Protein AF-A0A9P7DVN1-F1 (afdb_monomer)

pLDDT: mean 80.6, std 10.03, range [41.12, 93.75]

Foldseek 3Di:
DLVLQPPPDPLVDPLNVLCVDPLNAFPWDFDADPVRHGPLEIEGAAEPFFDPVSVVSVVSVLPRDDPCDPPVPSDHHYDYDYHDHDAQDFDPDQSNAAEPNGGDVVQCPDPVNVVCVDSRHYDHSAVSVPDPGGVVVVVVVVVVVVVVVVVVVVVVVVVVVVVVVVVVVVVVPPDD

Structure (mmCIF, N/CA/C/O backbone):
data_AF-A0A9P7DVN1-F1
#
_entry.id   AF-A0A9P7DVN1-F1
#
loop_
_atom_site.group_PDB
_atom_site.id
_atom_site.type_symbol
_atom_site.label_atom_id
_atom_site.label_alt_id
_atom_site.label_comp_id
_atom_site.label_asym_id
_atom_site.label_entity_id
_atom_site.label_seq_id
_atom_site.pdbx_PDB_ins_code
_atom_site.Cartn_x
_atom_site.Cartn_y
_atom_site.Cartn_z
_atom_site.occupancy
_atom_site.B_iso_or_equiv
_atom_site.auth_seq_id
_atom_site.auth_comp_id
_atom_site.auth_asym_id
_atom_site.auth_atom_id
_atom_site.pdbx_PDB_model_num
ATOM 1 N N . LYS A 1 1 ? -1.862 2.129 -19.220 1.00 71.44 1 LYS A N 1
ATOM 2 C CA . LYS A 1 1 ? -1.058 0.888 -19.118 1.00 71.44 1 LYS A CA 1
ATOM 3 C C . LYS A 1 1 ? -1.816 -0.304 -18.533 1.00 71.44 1 LYS A C 1
ATOM 5 O O . LYS A 1 1 ? -1.985 -1.257 -19.268 1.00 71.44 1 LYS A O 1
ATOM 10 N N . PHE A 1 2 ? -2.358 -0.270 -17.304 1.00 75.44 2 PHE A N 1
ATOM 11 C CA . PHE A 1 2 ? -3.093 -1.430 -16.740 1.00 75.44 2 PHE A CA 1
ATOM 12 C C . PHE A 1 2 ? -4.199 -1.994 -17.659 1.00 75.44 2 PHE A C 1
ATOM 14 O O . PHE A 1 2 ? -4.227 -3.188 -17.933 1.00 75.44 2 PHE A O 1
ATOM 21 N N . ASN A 1 3 ? -5.054 -1.132 -18.224 1.00 77.69 3 ASN A N 1
ATOM 22 C CA . ASN A 1 3 ? -6.119 -1.557 -19.150 1.00 77.69 3 ASN A CA 1
ATOM 23 C C . ASN A 1 3 ? -5.594 -2.196 -20.453 1.00 77.69 3 ASN A C 1
ATOM 25 O O . ASN A 1 3 ? -6.342 -2.904 -21.130 1.00 77.69 3 ASN A O 1
ATOM 29 N N . ASN A 1 4 ? -4.319 -1.967 -20.775 1.00 76.88 4 ASN A N 1
ATOM 30 C CA . ASN A 1 4 ? -3.654 -2.450 -21.983 1.00 76.88 4 ASN A CA 1
ATOM 31 C C . ASN A 1 4 ? -3.016 -3.827 -21.778 1.00 76.88 4 ASN A C 1
ATOM 33 O O . ASN A 1 4 ? -2.548 -4.418 -22.745 1.00 76.88 4 ASN A O 1
ATOM 37 N N . LEU A 1 5 ? -2.995 -4.348 -20.543 1.00 78.00 5 LEU A N 1
ATOM 38 C CA . LEU A 1 5 ? -2.546 -5.713 -20.303 1.00 78.00 5 LEU A CA 1
ATOM 39 C C . LEU A 1 5 ? -3.367 -6.689 -21.167 1.00 78.00 5 LEU A C 1
ATOM 41 O O . LEU A 1 5 ? -4.593 -6.505 -21.306 1.00 78.00 5 LEU A O 1
ATOM 45 N N . PRO A 1 6 ? -2.727 -7.738 -21.724 1.00 78.31 6 PRO A N 1
ATOM 46 C CA . PRO A 1 6 ? -3.416 -8.764 -22.496 1.00 78.31 6 PRO A CA 1
ATOM 47 C C . PRO A 1 6 ? -4.630 -9.294 -21.734 1.00 78.31 6 PRO A C 1
ATOM 49 O O . PRO A 1 6 ? -4.565 -9.493 -20.523 1.00 78.31 6 PRO A O 1
ATOM 52 N N . ALA A 1 7 ? -5.743 -9.545 -22.429 1.00 74.00 7 ALA A N 1
ATOM 53 C CA . ALA A 1 7 ? -6.968 -10.044 -21.790 1.00 74.00 7 ALA A CA 1
ATOM 54 C C . ALA A 1 7 ? -6.757 -11.367 -21.027 1.00 74.00 7 ALA A C 1
ATOM 56 O O . ALA A 1 7 ? -7.450 -11.629 -20.054 1.00 74.00 7 ALA A O 1
ATOM 57 N N . MET A 1 8 ? -5.765 -12.154 -21.450 1.00 76.50 8 MET A N 1
ATOM 58 C CA . MET A 1 8 ? -5.357 -13.426 -20.848 1.00 76.50 8 MET A CA 1
ATOM 59 C C . MET A 1 8 ? -4.337 -13.270 -19.705 1.00 76.50 8 MET A C 1
ATOM 61 O O . MET A 1 8 ? -3.909 -14.268 -19.133 1.00 76.50 8 MET A O 1
ATOM 65 N N . SER A 1 9 ? -3.886 -12.050 -19.398 1.00 81.19 9 SER A N 1
ATOM 66 C CA . SER A 1 9 ? -2.915 -11.825 -18.327 1.00 81.19 9 SER A CA 1
ATOM 67 C C . SER A 1 9 ? -3.567 -12.063 -16.970 1.00 81.19 9 SER A C 1
ATOM 69 O O . SER A 1 9 ? -4.601 -11.468 -16.665 1.00 81.19 9 SER A O 1
ATOM 71 N N . GLU A 1 10 ? -2.919 -12.866 -16.123 1.00 83.38 10 GLU A N 1
ATOM 72 C CA . GLU A 1 10 ? -3.335 -13.071 -14.730 1.00 83.38 10 GLU A CA 1
ATOM 73 C C . GLU A 1 10 ? -3.485 -11.739 -13.976 1.00 83.38 10 GLU A C 1
ATOM 75 O O . GLU A 1 10 ? -4.372 -11.588 -13.142 1.00 83.38 10 GLU A O 1
ATOM 80 N N . TYR A 1 11 ? -2.674 -10.741 -14.337 1.00 83.62 11 TYR A N 1
ATOM 81 C CA . TYR A 1 11 ? -2.619 -9.429 -13.703 1.00 83.62 11 TYR A CA 1
ATOM 82 C C . TYR A 1 11 ? -3.772 -8.498 -14.081 1.00 83.62 11 TYR A C 1
ATOM 84 O O . TYR A 1 11 ? -3.901 -7.437 -13.478 1.00 83.62 11 TYR A O 1
ATOM 92 N N . LYS A 1 12 ? -4.627 -8.874 -15.041 1.00 83.69 12 LYS A N 1
ATOM 93 C CA . LYS A 1 12 ? -5.822 -8.092 -15.403 1.00 83.69 12 LYS A CA 1
ATOM 94 C C . LYS A 1 12 ? -6.982 -8.283 -14.417 1.00 83.69 12 LYS A C 1
ATOM 96 O O . LYS A 1 12 ? -7.987 -7.582 -14.505 1.00 83.69 12 LYS A O 1
ATOM 101 N N . ASP A 1 13 ? -6.836 -9.216 -13.481 1.00 85.00 13 ASP A N 1
ATOM 102 C CA . ASP A 1 13 ? -7.800 -9.486 -12.421 1.00 85.00 13 ASP A CA 1
ATOM 103 C C . ASP A 1 13 ? -7.970 -8.268 -11.489 1.00 85.00 13 ASP A C 1
ATOM 105 O O . ASP A 1 13 ? -7.006 -7.596 -11.100 1.00 85.00 13 ASP A O 1
ATOM 109 N N . GLU A 1 14 ? -9.216 -7.992 -11.104 1.00 83.00 14 GLU A N 1
ATOM 110 C CA . GLU A 1 14 ? -9.581 -6.886 -10.220 1.00 83.00 14 GLU A CA 1
ATOM 111 C C . GLU A 1 14 ? -8.896 -6.978 -8.849 1.00 83.00 14 GLU A C 1
ATOM 113 O O . GLU A 1 14 ? -8.607 -5.950 -8.229 1.00 83.00 14 GLU A O 1
ATOM 118 N N . LYS A 1 15 ? -8.511 -8.184 -8.412 1.00 84.81 15 LYS A N 1
ATOM 119 C CA . LYS A 1 15 ? -7.791 -8.397 -7.148 1.00 84.81 15 LYS A CA 1
ATOM 120 C C . LYS A 1 15 ? -6.456 -7.643 -7.054 1.00 84.81 15 LYS A C 1
ATOM 122 O O . LYS A 1 15 ? -5.992 -7.362 -5.944 1.00 84.81 15 LYS A O 1
ATOM 127 N N . TYR A 1 16 ? -5.846 -7.289 -8.190 1.00 86.19 16 TYR A N 1
ATOM 128 C CA . TYR A 1 16 ? -4.604 -6.513 -8.238 1.00 86.19 16 TYR A CA 1
ATOM 129 C C . TYR A 1 16 ? -4.830 -5.003 -8.317 1.00 86.19 16 TYR A C 1
ATOM 131 O O . TYR A 1 16 ? -3.899 -4.230 -8.115 1.00 86.19 16 TYR A O 1
ATOM 139 N N . ARG A 1 17 ? -6.060 -4.541 -8.554 1.00 84.31 17 ARG A N 1
ATOM 140 C CA . ARG A 1 17 ? -6.354 -3.120 -8.784 1.00 84.31 17 ARG A CA 1
ATOM 141 C C . ARG A 1 17 ? -5.963 -2.228 -7.607 1.00 84.31 17 ARG A C 1
ATOM 143 O O . ARG A 1 17 ? -5.525 -1.101 -7.814 1.00 84.31 17 ARG A O 1
ATOM 150 N N . ALA A 1 18 ? -6.037 -2.753 -6.383 1.00 83.25 18 ALA A N 1
ATOM 151 C CA . ALA A 1 18 ? -5.612 -2.047 -5.174 1.00 83.25 18 ALA A CA 1
ATOM 152 C C . ALA A 1 18 ? -4.121 -1.642 -5.188 1.00 83.25 18 ALA A C 1
ATOM 154 O O . ALA A 1 18 ? -3.734 -0.724 -4.476 1.00 83.25 18 ALA A O 1
ATOM 155 N N . ALA A 1 19 ? -3.275 -2.309 -5.981 1.00 85.12 19 ALA A N 1
ATOM 156 C CA . ALA A 1 19 ? -1.858 -1.967 -6.119 1.00 85.12 19 ALA A CA 1
ATOM 157 C C . ALA A 1 19 ? -1.609 -0.733 -7.000 1.00 85.12 19 ALA A C 1
ATOM 159 O O . ALA A 1 19 ? -0.505 -0.192 -6.993 1.00 85.12 19 ALA A O 1
ATOM 160 N N . LEU A 1 20 ? -2.621 -0.281 -7.747 1.00 84.25 20 LEU A N 1
ATOM 161 C CA . LEU A 1 20 ? -2.534 0.871 -8.647 1.00 84.25 20 LEU A CA 1
ATOM 162 C C . LEU A 1 20 ? -2.770 2.206 -7.936 1.00 84.25 20 LEU A C 1
ATOM 164 O O . LEU A 1 20 ? -2.862 3.243 -8.592 1.00 84.25 20 LEU A O 1
ATOM 168 N N . THR A 1 21 ? -2.892 2.208 -6.611 1.00 83.12 21 THR A N 1
ATOM 169 C CA . THR A 1 21 ? -3.027 3.449 -5.859 1.00 83.12 21 THR A CA 1
ATOM 170 C C . THR A 1 21 ? -1.697 4.196 -5.834 1.00 83.12 21 THR A C 1
ATOM 172 O O . THR A 1 21 ? -0.660 3.628 -5.500 1.00 83.12 21 THR A O 1
ATOM 175 N N . GLU A 1 22 ? -1.729 5.493 -6.140 1.00 71.62 22 GLU A N 1
ATOM 176 C CA . GLU A 1 22 ? -0.542 6.351 -6.259 1.00 71.62 22 GLU A CA 1
ATOM 177 C C . GLU A 1 22 ? 0.368 6.294 -5.022 1.00 71.62 22 GLU A C 1
ATOM 179 O O . GLU A 1 22 ? 1.587 6.226 -5.147 1.00 71.62 22 GLU A O 1
ATOM 184 N N . SER A 1 23 ? -0.209 6.210 -3.818 1.00 74.12 23 SER A N 1
ATOM 185 C CA . SER A 1 23 ? 0.556 6.108 -2.567 1.00 74.12 23 SER A CA 1
ATOM 186 C C . SER A 1 23 ? 1.377 4.823 -2.426 1.00 74.12 23 SER A C 1
ATOM 188 O O . SER A 1 23 ? 2.256 4.756 -1.569 1.00 74.12 23 SER A O 1
ATOM 190 N N . LEU A 1 24 ? 1.069 3.797 -3.219 1.00 74.69 24 LEU A N 1
ATOM 191 C CA . LEU A 1 24 ? 1.752 2.504 -3.231 1.00 74.69 24 LEU A CA 1
ATOM 192 C C . LEU A 1 24 ? 2.736 2.387 -4.408 1.00 74.69 24 LEU A C 1
ATOM 194 O O . LEU A 1 24 ? 3.572 1.473 -4.425 1.00 74.69 24 LEU A O 1
ATOM 198 N N . MET A 1 25 ? 2.685 3.327 -5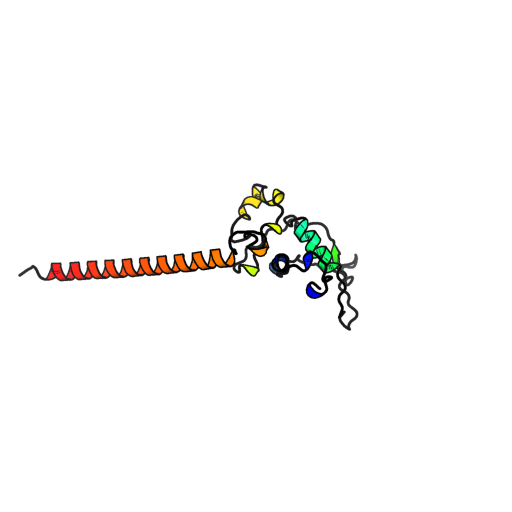.359 1.00 76.19 25 MET A N 1
ATOM 199 C CA . MET A 1 25 ? 3.646 3.433 -6.454 1.00 76.19 25 MET A CA 1
ATOM 200 C C . MET A 1 25 ? 4.995 3.972 -5.956 1.00 76.19 25 MET A C 1
ATOM 202 O O . MET A 1 25 ? 5.101 4.587 -4.895 1.00 76.19 25 MET A O 1
ATOM 206 N N . SER A 1 26 ? 6.073 3.638 -6.669 1.00 68.12 26 SER A N 1
ATOM 207 C CA . SER A 1 26 ? 7.426 4.040 -6.270 1.00 68.12 26 SER A CA 1
ATOM 208 C C . SER A 1 26 ? 7.625 5.536 -6.505 1.00 68.12 26 SER A C 1
ATOM 210 O O . SER A 1 26 ? 7.113 6.066 -7.489 1.00 68.12 26 SER A O 1
ATOM 212 N N . PRO A 1 27 ? 8.400 6.224 -5.650 1.00 69.06 27 PRO A N 1
ATOM 213 C CA . PRO A 1 27 ? 8.864 7.564 -5.964 1.00 69.06 27 PRO A CA 1
ATOM 214 C C . PRO A 1 27 ? 9.907 7.475 -7.088 1.00 69.06 27 PRO A C 1
ATOM 216 O O . PRO A 1 27 ? 11.077 7.167 -6.838 1.00 69.06 27 PRO A O 1
ATOM 219 N N . ASP A 1 28 ? 9.468 7.717 -8.320 1.00 78.06 28 ASP A N 1
ATOM 220 C CA . ASP A 1 28 ? 10.336 7.806 -9.493 1.00 78.06 28 ASP A CA 1
ATOM 221 C C . ASP A 1 28 ? 11.207 9.073 -9.391 1.00 78.06 28 ASP A C 1
ATOM 223 O O . ASP A 1 28 ? 10.732 10.145 -9.004 1.00 78.06 28 ASP A O 1
ATOM 227 N N . LYS A 1 29 ? 12.498 8.961 -9.717 1.00 78.94 29 LYS A N 1
ATOM 228 C CA . LYS A 1 29 ? 13.414 10.110 -9.817 1.00 78.94 29 LYS A CA 1
ATOM 229 C C . LYS A 1 29 ? 13.839 10.320 -11.262 1.00 78.94 29 LYS A C 1
ATOM 231 O O . LYS A 1 29 ? 14.024 9.344 -11.979 1.00 78.94 29 LYS A O 1
ATOM 236 N N . ASP A 1 30 ? 14.034 11.571 -11.672 1.00 81.12 30 ASP A N 1
ATOM 237 C CA . ASP A 1 30 ? 14.682 11.863 -12.954 1.00 81.12 30 ASP A CA 1
ATOM 238 C C . ASP A 1 30 ? 16.102 11.272 -12.953 1.00 81.12 30 ASP A C 1
ATOM 240 O O . ASP A 1 30 ? 16.860 11.475 -12.000 1.00 81.12 30 ASP A O 1
ATOM 244 N N . GLU A 1 31 ? 16.468 10.551 -14.011 1.00 82.31 31 GLU A N 1
ATOM 245 C CA . GLU A 1 31 ? 17.861 10.195 -14.259 1.00 82.31 31 GLU A CA 1
ATOM 246 C C . GLU A 1 31 ? 18.613 11.430 -14.764 1.00 82.31 31 GLU A C 1
ATOM 248 O O . GLU A 1 31 ? 18.156 12.137 -15.672 1.00 82.31 31 GLU A O 1
ATOM 253 N N . VAL A 1 32 ? 19.776 11.682 -14.168 1.00 84.62 32 VAL A N 1
ATOM 254 C CA . VAL A 1 32 ? 20.683 12.763 -14.551 1.00 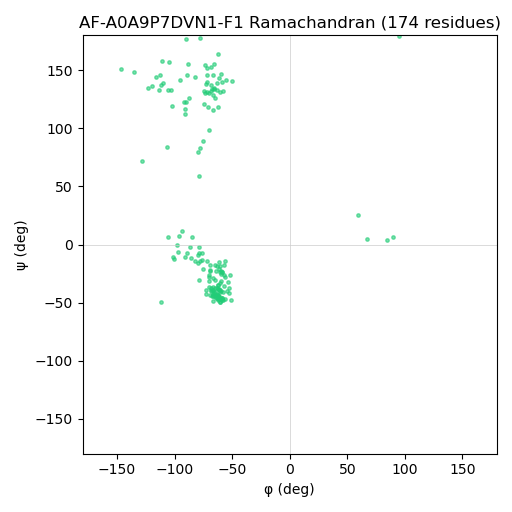84.62 32 VAL A CA 1
ATOM 255 C C . VAL A 1 32 ? 21.999 12.183 -15.061 1.00 84.62 32 VAL A C 1
ATOM 257 O O . VAL A 1 32 ? 22.435 11.141 -14.576 1.00 84.62 32 VAL A O 1
ATOM 260 N N . ASP A 1 33 ? 22.602 12.832 -16.055 1.00 84.69 33 ASP A N 1
ATOM 261 C CA . ASP A 1 33 ? 23.950 12.516 -16.535 1.00 84.69 33 ASP A CA 1
ATOM 262 C C . ASP A 1 33 ? 25.036 13.080 -15.596 1.00 84.69 33 ASP A C 1
ATOM 264 O O . ASP A 1 33 ? 24.741 13.783 -14.624 1.00 84.69 33 ASP A O 1
ATOM 268 N N . ASP A 1 34 ? 26.309 12.811 -15.901 1.00 83.81 34 ASP A N 1
ATOM 269 C CA . ASP A 1 34 ? 27.462 13.308 -15.129 1.00 83.81 34 ASP A CA 1
ATOM 270 C C . ASP A 1 34 ? 27.544 14.849 -15.079 1.00 83.81 34 ASP A C 1
ATOM 272 O O . ASP A 1 34 ? 28.190 15.421 -14.201 1.00 83.81 34 ASP A O 1
ATOM 276 N N . ALA A 1 35 ? 26.860 15.539 -15.998 1.00 86.19 35 ALA A N 1
ATOM 277 C CA . ALA A 1 35 ? 26.731 16.994 -16.040 1.00 86.19 35 ALA A CA 1
ATOM 278 C C . ALA A 1 35 ? 25.461 17.503 -15.324 1.00 86.19 35 ALA A C 1
ATOM 280 O O . ALA A 1 35 ? 25.102 18.678 -15.459 1.00 86.19 35 ALA A O 1
ATOM 281 N N . ASN A 1 36 ? 24.781 16.637 -14.563 1.00 83.75 36 ASN A N 1
ATOM 282 C CA . ASN A 1 36 ? 23.542 16.901 -13.834 1.00 83.75 36 ASN A CA 1
ATOM 283 C C . ASN A 1 36 ? 22.368 17.348 -14.733 1.00 83.75 36 ASN A C 1
ATOM 285 O O . ASN A 1 36 ? 21.449 18.043 -14.286 1.00 83.75 36 ASN A O 1
ATOM 289 N N . LYS A 1 37 ? 22.380 16.965 -16.014 1.00 84.69 37 LYS A N 1
ATOM 290 C CA . LYS A 1 37 ? 21.285 17.203 -16.960 1.00 84.69 37 LYS A CA 1
ATOM 291 C C . LYS A 1 37 ? 20.379 15.985 -17.026 1.00 84.69 37 LYS A C 1
ATOM 293 O O . LYS A 1 37 ? 20.832 14.848 -17.017 1.00 84.69 37 LYS A O 1
ATOM 298 N N . LYS A 1 38 ? 19.073 16.227 -17.135 1.00 81.56 38 LYS A N 1
ATOM 299 C CA . LYS A 1 38 ? 18.077 15.157 -17.251 1.00 81.56 38 LYS A CA 1
ATOM 300 C C . LYS A 1 38 ? 18.270 14.397 -18.561 1.00 81.56 38 LYS A C 1
ATOM 302 O O . LYS A 1 38 ? 18.208 15.000 -19.630 1.00 81.56 38 LYS A O 1
ATOM 307 N N . THR A 1 39 ? 18.412 13.080 -18.478 1.00 80.19 39 THR A N 1
ATOM 308 C CA . THR A 1 39 ? 18.558 12.203 -19.653 1.00 80.19 39 THR A CA 1
ATOM 309 C C . THR A 1 39 ? 17.219 11.907 -20.337 1.00 80.19 39 THR A C 1
ATOM 311 O O . THR A 1 39 ? 17.184 11.326 -21.419 1.00 80.19 39 THR A O 1
ATOM 314 N N . GLY A 1 40 ? 16.103 12.297 -19.708 1.00 76.50 40 GLY A N 1
ATOM 315 C CA . GLY A 1 40 ? 14.747 11.984 -20.167 1.00 76.50 40 GLY A CA 1
ATOM 316 C C . GLY A 1 40 ? 14.239 10.612 -19.712 1.00 76.50 40 GLY A C 1
ATOM 317 O O . GLY A 1 40 ? 13.130 10.228 -20.080 1.00 76.50 40 GLY A O 1
ATOM 318 N N . ARG A 1 41 ? 15.016 9.891 -18.896 1.00 81.25 41 ARG A N 1
ATOM 319 C CA . ARG A 1 41 ? 14.633 8.614 -18.284 1.00 81.25 41 ARG A CA 1
ATOM 320 C C . ARG A 1 41 ? 14.300 8.800 -16.802 1.00 81.25 41 ARG A C 1
ATOM 322 O O . ARG A 1 41 ? 14.749 9.753 -16.167 1.00 81.25 41 ARG A O 1
ATOM 329 N N . PHE A 1 42 ? 13.513 7.881 -16.255 1.00 81.06 42 PHE A N 1
ATOM 330 C CA . PHE A 1 42 ? 13.150 7.851 -14.839 1.00 81.06 42 PHE A CA 1
ATOM 331 C C . PHE A 1 42 ? 13.742 6.622 -14.164 1.00 81.06 42 PHE A C 1
ATOM 333 O O . PHE A 1 42 ? 13.593 5.511 -14.661 1.00 81.06 42 PHE A O 1
ATOM 340 N N . ILE A 1 43 ? 14.367 6.806 -13.006 1.00 83.19 43 ILE A N 1
ATOM 341 C CA . ILE A 1 43 ? 14.837 5.714 -12.159 1.00 83.19 43 ILE A CA 1
ATOM 342 C C . ILE A 1 43 ? 13.722 5.354 -11.182 1.00 83.19 43 ILE A C 1
ATOM 344 O O . ILE A 1 43 ? 13.392 6.131 -10.278 1.00 83.19 43 ILE A O 1
ATOM 348 N N . SER A 1 44 ? 13.160 4.160 -11.353 1.00 83.88 44 SER A N 1
ATOM 349 C CA . SER A 1 44 ? 12.185 3.588 -10.428 1.00 83.88 44 SER A CA 1
ATOM 350 C C . SER A 1 44 ? 12.904 2.769 -9.361 1.00 83.88 44 SER A C 1
ATOM 352 O O . SER A 1 44 ? 13.648 1.836 -9.666 1.00 83.88 44 SER A O 1
ATOM 354 N N . HIS A 1 45 ? 12.695 3.118 -8.093 1.00 83.50 45 HIS A N 1
ATOM 355 C CA . HIS A 1 45 ? 13.263 2.389 -6.963 1.00 83.50 45 HIS A CA 1
ATOM 356 C C . HIS A 1 45 ? 12.208 1.495 -6.322 1.00 83.50 45 HIS A C 1
ATOM 358 O O . HIS A 1 45 ? 11.205 1.973 -5.783 1.00 83.50 45 HIS A O 1
ATOM 364 N N . THR A 1 46 ? 12.465 0.190 -6.316 1.00 84.88 46 THR A N 1
ATOM 365 C CA . THR A 1 46 ? 11.592 -0.772 -5.637 1.00 84.88 46 THR A CA 1
ATOM 366 C C . THR A 1 46 ? 11.775 -0.651 -4.126 1.00 84.88 46 THR A C 1
ATOM 368 O O . THR A 1 46 ? 12.901 -0.649 -3.631 1.00 84.88 46 THR A O 1
ATOM 371 N N . ALA A 1 47 ? 10.684 -0.546 -3.368 1.00 87.69 47 ALA A N 1
ATOM 372 C CA . ALA A 1 47 ? 10.774 -0.552 -1.912 1.00 87.69 47 ALA A CA 1
ATOM 373 C C . ALA A 1 47 ? 11.092 -1.964 -1.391 1.00 87.69 47 ALA A C 1
ATOM 375 O O . ALA A 1 47 ? 10.497 -2.939 -1.848 1.00 87.69 47 ALA A O 1
ATOM 376 N N . THR A 1 48 ? 11.983 -2.076 -0.404 1.00 89.75 48 THR A N 1
ATOM 377 C CA . THR A 1 48 ? 12.432 -3.367 0.163 1.00 89.75 48 THR A CA 1
ATOM 378 C C . THR A 1 48 ? 11.315 -4.198 0.794 1.00 89.75 48 THR A C 1
ATOM 380 O O . THR A 1 48 ? 11.440 -5.416 0.884 1.00 89.75 48 THR A O 1
ATOM 383 N N . TYR A 1 49 ? 10.220 -3.564 1.217 1.00 90.31 49 TYR A N 1
ATOM 384 C CA . TYR A 1 49 ? 9.070 -4.262 1.787 1.00 90.31 49 TYR A CA 1
ATOM 385 C C . TYR A 1 49 ? 8.174 -4.926 0.735 1.00 90.31 49 TYR A C 1
ATOM 387 O O . TYR A 1 49 ? 7.300 -5.703 1.116 1.00 90.31 49 TYR A O 1
ATOM 395 N N . ARG A 1 50 ? 8.309 -4.599 -0.560 1.00 91.06 50 ARG A N 1
ATOM 396 C CA . ARG A 1 50 ? 7.396 -5.107 -1.595 1.00 91.06 50 ARG A CA 1
ATOM 397 C C . ARG A 1 50 ? 7.568 -6.605 -1.776 1.00 91.06 50 ARG A C 1
ATOM 399 O O . ARG A 1 50 ? 8.684 -7.096 -1.908 1.00 91.06 50 ARG A O 1
ATOM 406 N N . SER A 1 51 ? 6.451 -7.322 -1.825 1.00 93.19 51 SER A N 1
ATOM 407 C CA . SER A 1 51 ? 6.450 -8.745 -2.144 1.00 93.19 51 SER A CA 1
ATOM 408 C C . SER A 1 51 ? 6.901 -8.991 -3.586 1.00 93.19 51 SER A C 1
ATOM 410 O O . SER A 1 51 ? 6.721 -8.153 -4.472 1.00 93.19 51 SER A O 1
ATOM 412 N N . THR A 1 52 ? 7.432 -10.185 -3.851 1.00 91.69 52 THR A N 1
ATOM 413 C CA . THR A 1 52 ? 7.804 -10.604 -5.211 1.00 91.69 52 THR A CA 1
ATOM 414 C C . THR A 1 52 ? 6.616 -10.547 -6.171 1.00 91.69 52 THR A C 1
ATOM 416 O O . THR A 1 52 ? 6.786 -10.190 -7.332 1.00 91.69 52 THR A O 1
ATOM 419 N N . LEU A 1 53 ? 5.413 -10.870 -5.687 1.00 91.56 53 LEU A N 1
ATOM 420 C CA . LEU A 1 53 ? 4.194 -10.838 -6.490 1.00 91.56 53 LEU A CA 1
ATOM 421 C C . LEU A 1 53 ? 3.821 -9.411 -6.905 1.00 91.56 53 LEU A C 1
ATOM 423 O O . LEU A 1 53 ? 3.499 -9.178 -8.064 1.00 91.56 53 LEU A O 1
ATOM 427 N N . MET A 1 54 ? 3.925 -8.452 -5.982 1.00 90.69 54 MET A N 1
ATOM 428 C CA . MET A 1 54 ? 3.700 -7.035 -6.272 1.00 90.69 54 MET A CA 1
ATOM 429 C C . MET A 1 54 ? 4.719 -6.485 -7.268 1.00 90.69 54 MET A C 1
ATOM 431 O O . MET A 1 54 ? 4.344 -5.771 -8.193 1.00 90.69 54 MET A O 1
ATOM 435 N N . SER A 1 55 ? 5.995 -6.844 -7.119 1.00 89.56 55 SER A N 1
ATOM 436 C CA . SER A 1 55 ? 7.024 -6.428 -8.075 1.00 89.56 55 SER A CA 1
ATOM 437 C C . SER A 1 55 ? 6.747 -6.979 -9.476 1.00 89.56 55 SER A C 1
ATOM 439 O O . SER A 1 55 ? 6.719 -6.204 -10.423 1.00 89.56 55 SER A O 1
ATOM 441 N N . LYS A 1 56 ? 6.431 -8.278 -9.607 1.00 90.31 56 LYS A N 1
ATOM 442 C CA . LYS A 1 56 ? 6.072 -8.895 -10.899 1.00 90.31 56 LYS A CA 1
ATOM 443 C C . LYS A 1 56 ? 4.846 -8.249 -11.548 1.00 90.31 56 LYS A C 1
ATOM 445 O O . LYS A 1 56 ? 4.833 -8.040 -12.755 1.00 90.31 56 LYS A O 1
ATOM 450 N N . PHE A 1 57 ? 3.834 -7.919 -10.746 1.00 90.31 57 PHE A N 1
ATOM 451 C CA . PHE A 1 57 ? 2.638 -7.224 -11.214 1.00 90.31 57 PHE A CA 1
ATOM 452 C C . PHE A 1 57 ? 2.965 -5.849 -11.817 1.00 90.31 57 PHE A C 1
ATOM 454 O O . PHE A 1 57 ? 2.516 -5.535 -12.917 1.00 90.31 57 PHE A O 1
ATOM 461 N N . LEU A 1 58 ? 3.753 -5.034 -11.109 1.00 87.75 58 LEU A N 1
ATOM 462 C CA . LEU A 1 58 ? 4.142 -3.706 -11.591 1.00 87.75 58 LEU A CA 1
ATOM 463 C C . LEU A 1 58 ? 5.050 -3.788 -12.820 1.00 87.75 58 LEU A C 1
ATOM 465 O O . LEU A 1 58 ? 4.857 -3.021 -13.758 1.00 87.75 58 LEU A O 1
ATOM 469 N N . ASP A 1 59 ? 5.971 -4.751 -12.838 1.00 86.50 59 ASP A N 1
ATOM 470 C CA . ASP A 1 59 ? 6.841 -5.013 -13.984 1.00 86.50 59 ASP A CA 1
ATOM 471 C C . ASP A 1 59 ? 6.018 -5.317 -15.242 1.00 86.50 59 ASP A C 1
ATOM 473 O O . ASP A 1 59 ? 6.204 -4.678 -16.272 1.00 86.50 59 ASP A O 1
ATOM 477 N N . ALA A 1 60 ? 5.023 -6.203 -15.131 1.00 87.62 60 ALA A N 1
ATOM 478 C CA . ALA A 1 60 ? 4.137 -6.534 -16.244 1.00 87.62 60 ALA A CA 1
ATOM 479 C C . ALA A 1 60 ? 3.349 -5.317 -16.767 1.00 87.62 60 ALA A C 1
ATOM 481 O O . ALA A 1 60 ? 3.054 -5.234 -17.959 1.00 87.62 60 ALA A O 1
ATOM 482 N N . ILE A 1 61 ? 2.994 -4.367 -15.894 1.00 84.88 61 ILE A N 1
ATOM 483 C CA . ILE A 1 61 ? 2.323 -3.120 -16.295 1.00 84.88 61 ILE A CA 1
ATOM 484 C C . ILE A 1 61 ? 3.280 -2.181 -17.016 1.00 84.88 61 ILE A C 1
ATOM 486 O O . ILE A 1 61 ? 2.872 -1.530 -17.980 1.00 84.88 61 ILE A O 1
ATOM 490 N N . ASP A 1 62 ? 4.506 -2.049 -16.519 1.00 81.88 62 ASP A N 1
ATOM 491 C CA . ASP A 1 62 ? 5.498 -1.157 -17.110 1.00 81.88 62 ASP A CA 1
ATOM 492 C C . ASP A 1 62 ? 5.950 -1.660 -18.489 1.00 81.88 62 ASP A C 1
ATOM 494 O O . ASP A 1 62 ? 6.077 -0.830 -19.399 1.00 81.88 62 ASP A O 1
ATOM 498 N N . ASP A 1 63 ? 6.075 -2.984 -18.647 1.00 82.81 63 ASP A N 1
ATOM 499 C CA . ASP A 1 63 ? 6.399 -3.683 -19.899 1.00 82.81 63 ASP A CA 1
ATOM 500 C C . ASP A 1 63 ? 5.264 -3.623 -20.937 1.00 82.81 63 ASP A C 1
ATOM 502 O O . ASP A 1 63 ? 5.506 -3.772 -22.135 1.00 82.81 63 ASP A O 1
ATOM 506 N N . ALA A 1 64 ? 4.019 -3.389 -20.510 1.00 82.38 64 ALA A N 1
ATOM 507 C CA . ALA A 1 64 ? 2.896 -3.261 -21.430 1.00 82.38 64 ALA A CA 1
ATOM 508 C C . ALA A 1 64 ? 3.031 -1.999 -22.302 1.00 82.38 64 ALA A C 1
ATOM 510 O O . ALA A 1 64 ? 3.175 -0.876 -21.797 1.00 82.38 64 ALA A O 1
ATOM 511 N N . GLU A 1 65 ? 2.916 -2.182 -23.619 1.00 73.19 65 GLU A N 1
ATOM 512 C CA . GLU A 1 65 ? 2.939 -1.082 -24.582 1.00 73.19 65 GLU A CA 1
ATOM 513 C C . GLU A 1 65 ? 1.776 -0.100 -24.349 1.00 73.19 65 GLU A C 1
ATOM 515 O O . GLU A 1 65 ? 0.653 -0.465 -23.969 1.00 73.19 65 GLU A O 1
ATOM 520 N N . ASP A 1 66 ? 2.057 1.190 -24.546 1.00 69.69 66 ASP A N 1
ATOM 521 C CA . ASP A 1 66 ? 1.041 2.236 -24.479 1.00 69.69 66 ASP A CA 1
ATOM 522 C C . ASP A 1 66 ? 0.446 2.461 -25.881 1.00 69.69 66 ASP A C 1
ATOM 524 O O . ASP A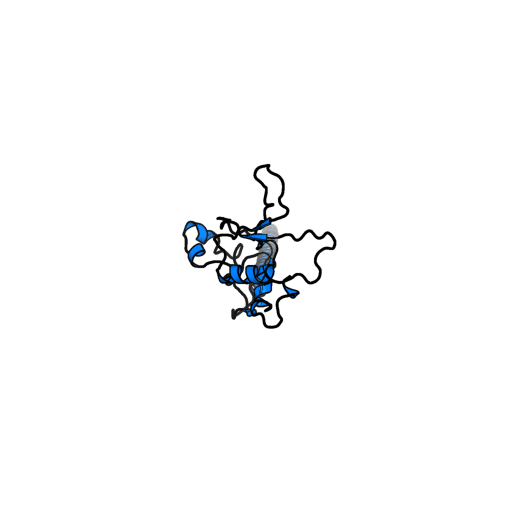 1 66 ? 1.182 2.871 -26.778 1.00 69.69 66 ASP A O 1
ATOM 528 N N . PRO A 1 67 ? -0.859 2.208 -26.109 1.00 65.56 67 PRO A N 1
ATOM 529 C CA . PRO A 1 67 ? -1.488 2.339 -27.419 1.00 65.56 67 PRO A CA 1
ATOM 530 C C . PRO A 1 67 ? -1.658 3.797 -27.863 1.00 65.56 67 PRO A C 1
ATOM 532 O O . PRO A 1 67 ? -1.930 4.039 -29.035 1.00 65.56 67 PRO A O 1
ATOM 535 N N . SER A 1 68 ? -1.516 4.770 -26.956 1.00 66.19 68 SER A N 1
ATOM 536 C CA . SER A 1 68 ? -1.562 6.198 -27.285 1.00 66.19 68 SER A CA 1
ATOM 537 C C . SER A 1 68 ? -0.331 6.903 -26.715 1.00 66.19 68 SER A C 1
ATOM 539 O O . SER A 1 68 ? -0.454 7.667 -25.750 1.00 66.19 68 SER A O 1
ATOM 541 N N . PRO A 1 69 ? 0.863 6.674 -27.292 1.00 63.00 69 PRO A N 1
ATOM 542 C CA . PRO A 1 69 ? 2.055 7.378 -26.853 1.00 63.00 69 PRO A CA 1
ATOM 543 C C . PRO A 1 69 ? 1.841 8.892 -27.024 1.00 63.00 69 PRO A C 1
ATOM 545 O O . PRO A 1 69 ? 1.244 9.327 -28.014 1.00 63.00 69 PRO A O 1
ATOM 548 N N . PRO A 1 70 ? 2.285 9.726 -26.068 1.00 60.56 70 PRO A N 1
ATOM 549 C CA . PRO A 1 70 ? 2.100 11.165 -26.164 1.00 60.56 70 PRO A CA 1
ATOM 550 C C . PRO A 1 70 ? 2.740 11.697 -27.452 1.00 60.56 70 PRO A C 1
ATOM 552 O O . PRO A 1 70 ? 3.898 11.405 -27.753 1.00 60.56 70 PRO A O 1
ATOM 555 N N . ALA A 1 71 ? 1.993 12.527 -28.187 1.00 57.50 71 ALA A N 1
ATOM 556 C CA . ALA A 1 71 ? 2.381 13.085 -29.489 1.00 57.50 71 ALA A CA 1
ATOM 557 C C . ALA A 1 71 ? 3.718 13.860 -29.482 1.00 57.50 71 ALA A C 1
ATOM 559 O O . ALA A 1 71 ? 4.283 14.144 -30.532 1.00 57.50 71 ALA A O 1
ATOM 560 N N . THR A 1 72 ? 4.243 14.195 -28.301 1.00 60.84 72 THR A N 1
ATOM 561 C CA . THR A 1 72 ? 5.541 14.850 -28.101 1.00 60.84 72 THR A CA 1
ATOM 562 C C . THR A 1 72 ? 6.745 13.906 -28.204 1.00 60.84 72 THR A C 1
ATOM 564 O O . THR A 1 72 ? 7.871 14.377 -28.060 1.00 60.84 72 THR A O 1
ATOM 567 N N . GLY A 1 73 ? 6.551 12.594 -28.411 1.00 53.47 73 GLY A N 1
ATOM 568 C CA . GLY A 1 73 ? 7.642 11.618 -28.568 1.00 53.47 73 GLY A CA 1
ATOM 569 C C . GLY A 1 73 ? 8.484 11.395 -27.304 1.00 53.47 73 GLY A C 1
ATOM 570 O O . GLY A 1 73 ? 9.471 10.663 -27.331 1.00 53.47 73 GLY A O 1
ATOM 571 N N . LYS A 1 74 ? 8.105 12.010 -26.178 1.00 56.25 74 LYS A N 1
ATOM 572 C CA . LYS A 1 74 ? 8.775 11.849 -24.886 1.00 56.25 74 LYS A CA 1
ATOM 573 C C . LYS A 1 74 ? 8.308 10.550 -24.247 1.00 56.25 74 LYS A C 1
ATOM 575 O O . LYS A 1 74 ? 7.428 10.547 -23.390 1.00 56.25 74 LYS A O 1
ATOM 580 N N . TYR A 1 75 ? 8.884 9.444 -24.698 1.00 54.84 75 TYR A N 1
ATOM 581 C CA . TYR A 1 75 ? 8.763 8.181 -23.989 1.00 54.84 75 TYR A CA 1
ATOM 582 C C . TYR A 1 75 ? 9.504 8.312 -22.659 1.00 54.84 75 TYR A C 1
ATOM 584 O O . T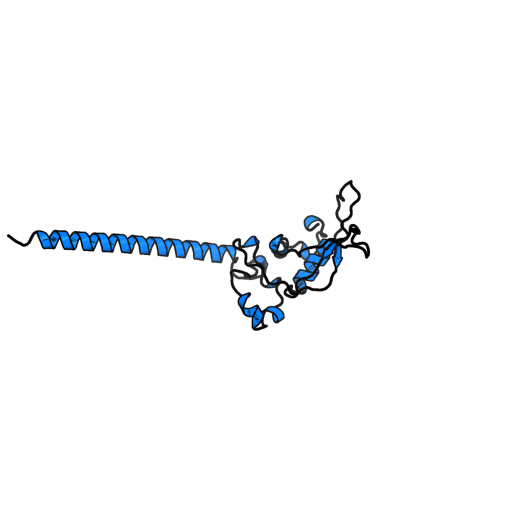YR A 1 75 ? 10.721 8.495 -22.633 1.00 54.84 75 TYR A O 1
ATOM 592 N N . THR A 1 76 ? 8.785 8.232 -21.545 1.00 64.94 76 THR A N 1
ATOM 593 C CA . THR A 1 76 ? 9.397 8.121 -20.224 1.00 64.94 76 THR A CA 1
ATOM 594 C C . THR A 1 76 ? 9.868 6.695 -20.018 1.00 64.94 76 THR A C 1
ATOM 596 O O . THR A 1 76 ? 9.175 5.860 -19.439 1.00 64.94 76 THR A O 1
ATOM 599 N N . VAL A 1 77 ? 11.056 6.397 -20.544 1.00 73.75 77 VAL A N 1
ATOM 600 C CA . VAL A 1 77 ? 11.729 5.127 -20.278 1.00 73.75 77 VAL A CA 1
ATOM 601 C C . VAL A 1 77 ? 12.000 5.057 -18.779 1.00 73.75 77 VAL A C 1
ATOM 603 O O . VAL A 1 77 ? 12.699 5.907 -18.222 1.00 73.75 77 VAL A O 1
ATOM 606 N N . ARG A 1 78 ? 11.416 4.055 -18.126 1.00 78.00 78 ARG A N 1
ATOM 607 C CA . ARG A 1 78 ? 11.682 3.740 -16.726 1.00 78.00 78 ARG A CA 1
ATOM 608 C C . ARG A 1 78 ? 12.808 2.722 -16.661 1.00 78.00 78 ARG A C 1
ATOM 610 O O . ARG A 1 78 ? 12.713 1.648 -17.242 1.00 78.00 78 ARG A O 1
ATOM 617 N N . VAL A 1 79 ? 13.870 3.070 -15.953 1.00 82.75 79 VAL A N 1
ATOM 618 C CA . VAL A 1 79 ? 14.991 2.187 -15.649 1.00 82.75 79 VAL A CA 1
ATOM 619 C C . VAL A 1 79 ? 14.847 1.735 -14.202 1.00 82.75 79 VAL A C 1
ATOM 621 O O . VAL A 1 79 ? 14.585 2.541 -13.306 1.00 82.75 79 VAL A O 1
ATOM 624 N N . LYS A 1 80 ? 15.007 0.435 -13.956 1.00 83.38 80 LYS A N 1
ATOM 625 C CA . LYS A 1 80 ? 15.008 -0.101 -12.593 1.00 83.38 80 LYS A CA 1
ATOM 626 C C . LYS A 1 80 ? 16.283 0.327 -11.875 1.00 83.38 80 LYS A C 1
ATOM 628 O O . LYS A 1 80 ? 17.382 -0.023 -12.291 1.00 83.38 80 LYS A O 1
ATOM 633 N N . GLY A 1 81 ? 16.118 1.078 -10.795 1.00 84.00 81 GLY A N 1
ATOM 634 C CA . GLY A 1 81 ? 17.183 1.401 -9.858 1.00 84.00 81 GLY A CA 1
ATOM 635 C C . GLY A 1 81 ? 17.285 0.384 -8.725 1.00 84.00 81 GLY A C 1
ATOM 636 O O . GLY A 1 81 ? 16.463 -0.523 -8.582 1.00 84.00 81 GLY A O 1
ATOM 637 N N . GLU A 1 82 ? 18.283 0.584 -7.867 1.00 85.44 82 GLU A N 1
ATOM 638 C CA . GLU A 1 82 ? 18.475 -0.230 -6.668 1.00 85.44 82 GLU A CA 1
ATOM 639 C C . GLU A 1 82 ? 17.269 -0.167 -5.725 1.00 85.44 82 GLU A C 1
ATOM 641 O O . GLU A 1 82 ? 16.601 0.872 -5.593 1.00 85.44 82 GLU A O 1
ATOM 646 N N . ALA A 1 83 ? 17.015 -1.282 -5.036 1.00 85.06 83 ALA A N 1
ATOM 647 C CA . ALA A 1 83 ? 15.973 -1.351 -4.029 1.00 85.06 83 ALA A CA 1
ATOM 648 C C . ALA A 1 83 ? 16.289 -0.398 -2.869 1.00 85.06 83 ALA A C 1
ATOM 650 O O . ALA A 1 83 ? 17.402 -0.370 -2.347 1.00 85.06 83 ALA A O 1
ATOM 651 N N . ARG A 1 84 ? 15.294 0.381 -2.442 1.00 85.50 84 ARG A N 1
ATOM 652 C CA . ARG A 1 84 ? 15.442 1.347 -1.350 1.00 85.50 84 ARG A CA 1
ATOM 653 C C . ARG A 1 84 ? 14.674 0.915 -0.120 1.00 85.50 84 ARG A C 1
ATOM 655 O O . ARG A 1 84 ? 13.525 0.478 -0.203 1.00 85.50 84 ARG A O 1
ATOM 662 N N . ASN A 1 85 ? 15.299 1.115 1.035 1.00 84.00 85 ASN A N 1
ATOM 663 C CA . ASN A 1 85 ? 14.632 0.946 2.313 1.00 84.00 85 ASN A CA 1
ATOM 664 C C . ASN A 1 85 ? 13.707 2.141 2.573 1.00 84.00 85 ASN A C 1
ATOM 666 O O . ASN A 1 85 ? 14.123 3.162 3.118 1.00 84.00 85 ASN A O 1
ATOM 670 N N . LEU A 1 86 ? 12.465 2.030 2.104 1.00 82.56 86 LEU A N 1
ATOM 671 C CA . LEU A 1 86 ? 11.418 3.023 2.312 1.00 82.56 86 LEU A CA 1
ATOM 672 C C . LEU A 1 86 ? 10.425 2.491 3.350 1.00 82.56 86 LEU A C 1
ATOM 674 O O . LEU A 1 86 ? 9.996 1.343 3.232 1.00 82.56 86 LEU A O 1
ATOM 678 N N . PRO A 1 87 ? 10.032 3.295 4.351 1.00 83.00 87 PRO A N 1
ATOM 679 C CA . PRO A 1 87 ? 8.999 2.883 5.289 1.00 83.00 87 PRO A CA 1
ATOM 680 C C . PRO A 1 87 ? 7.635 2.798 4.593 1.00 83.00 87 PRO A C 1
ATOM 682 O O . PRO A 1 87 ? 7.356 3.528 3.640 1.00 83.00 87 PRO A O 1
ATOM 685 N N . LEU A 1 88 ? 6.753 1.945 5.116 1.00 85.81 88 LEU A N 1
ATOM 686 C CA . LEU A 1 88 ? 5.339 1.971 4.748 1.00 85.81 88 LEU A CA 1
ATOM 687 C C . LEU A 1 88 ? 4.708 3.283 5.222 1.00 85.81 88 LEU A C 1
ATOM 689 O O . LEU A 1 88 ? 4.889 3.706 6.367 1.00 85.81 88 LEU A O 1
ATOM 693 N N . VAL A 1 89 ? 3.937 3.913 4.341 1.00 85.06 89 VAL A N 1
ATOM 694 C CA . VAL A 1 89 ? 3.234 5.160 4.642 1.00 85.06 89 VAL A CA 1
ATOM 695 C C . VAL A 1 89 ? 1.881 4.828 5.263 1.00 85.06 89 VAL A C 1
ATOM 697 O O . VAL A 1 89 ? 1.093 4.072 4.699 1.00 85.06 89 VAL A O 1
ATOM 700 N N . ALA A 1 90 ? 1.594 5.398 6.434 1.00 86.38 90 ALA A N 1
ATOM 701 C CA . ALA A 1 90 ? 0.267 5.289 7.030 1.00 86.38 90 ALA A CA 1
ATOM 702 C C . ALA A 1 90 ? -0.741 6.080 6.190 1.00 86.38 90 ALA A C 1
ATOM 704 O O . ALA A 1 90 ? -0.526 7.261 5.906 1.00 86.38 90 ALA A O 1
ATOM 705 N N . ALA A 1 91 ? -1.879 5.471 5.864 1.00 85.75 91 ALA A N 1
ATOM 706 C CA . ALA A 1 91 ? -2.924 6.142 5.103 1.00 85.75 91 ALA A CA 1
ATOM 707 C C . ALA A 1 91 ? -4.242 6.218 5.877 1.00 85.75 91 ALA A C 1
ATOM 709 O O . ALA A 1 91 ? -4.717 5.256 6.488 1.00 85.75 91 ALA A O 1
ATOM 710 N N . LYS A 1 92 ? -4.883 7.391 5.829 1.00 83.50 92 LYS A N 1
ATOM 711 C CA . LYS A 1 92 ? -6.209 7.589 6.436 1.00 83.50 92 LYS A CA 1
ATOM 712 C C . LYS A 1 92 ? -7.285 6.823 5.671 1.00 83.50 92 LYS A C 1
ATOM 714 O O . LYS A 1 92 ? -8.132 6.187 6.299 1.00 83.50 92 LYS A O 1
ATOM 719 N N . LYS A 1 93 ? -7.232 6.874 4.339 1.00 84.12 93 LYS A N 1
ATOM 720 C CA . LYS A 1 93 ? -8.161 6.181 3.446 1.00 84.12 93 LYS A CA 1
ATOM 721 C C . LYS A 1 93 ? -7.748 4.725 3.243 1.00 84.12 93 LYS A C 1
ATOM 723 O O . LYS A 1 93 ? -6.558 4.439 3.187 1.00 84.12 93 LYS A O 1
ATOM 728 N N . ILE A 1 94 ? -8.734 3.839 3.139 1.00 84.25 94 ILE A N 1
ATOM 729 C CA . ILE A 1 94 ? -8.546 2.384 3.006 1.00 84.25 94 ILE A CA 1
ATOM 730 C C . ILE A 1 94 ? -7.900 2.032 1.664 1.00 84.25 94 ILE A C 1
ATOM 732 O O . ILE A 1 94 ? -6.929 1.289 1.644 1.00 84.25 94 ILE A O 1
ATOM 736 N N . GLU A 1 95 ? -8.379 2.652 0.587 1.00 82.94 95 GLU A N 1
ATOM 737 C CA . GLU A 1 95 ? -7.860 2.554 -0.787 1.00 82.94 95 GLU A CA 1
ATOM 738 C C . GLU A 1 95 ? -6.349 2.830 -0.919 1.00 82.94 95 GLU A C 1
ATOM 740 O O . GLU A 1 95 ? -5.694 2.301 -1.813 1.00 82.94 95 GLU A O 1
ATOM 745 N N . ASN A 1 96 ? -5.779 3.607 0.006 1.00 85.31 96 ASN A N 1
ATOM 746 C CA . ASN A 1 96 ? -4.371 4.008 -0.002 1.00 85.31 96 ASN A CA 1
ATOM 747 C C . ASN A 1 96 ? -3.481 3.142 0.904 1.00 85.31 96 ASN A C 1
ATOM 749 O O . ASN A 1 96 ? -2.282 3.407 1.008 1.00 85.31 96 ASN A O 1
ATOM 753 N N . ARG A 1 97 ? -4.047 2.151 1.603 1.00 88.50 97 ARG A N 1
ATOM 754 C CA . ARG A 1 97 ? -3.288 1.236 2.466 1.00 88.50 97 ARG A CA 1
ATOM 755 C C . ARG A 1 97 ? -2.808 0.035 1.668 1.00 88.50 97 ARG A C 1
ATOM 757 O O . ARG A 1 97 ? -3.512 -0.455 0.789 1.00 88.50 97 ARG A O 1
ATOM 764 N N . ALA A 1 98 ? -1.629 -0.467 2.018 1.00 89.69 98 ALA A N 1
ATOM 765 C CA . ALA A 1 98 ? -1.106 -1.676 1.401 1.00 89.69 98 ALA A CA 1
ATOM 766 C C . ALA A 1 98 ? -1.977 -2.885 1.778 1.00 89.69 98 ALA A C 1
ATOM 768 O O . ALA A 1 98 ? -2.490 -2.967 2.895 1.00 89.69 98 ALA A O 1
ATOM 769 N N . ARG A 1 99 ? -2.125 -3.845 0.864 1.00 90.94 99 ARG A N 1
ATOM 770 C CA . ARG A 1 99 ? -2.716 -5.158 1.160 1.00 90.94 99 ARG A CA 1
ATOM 771 C C . ARG A 1 99 ? -1.634 -6.123 1.633 1.00 90.94 99 ARG A C 1
ATOM 773 O O . ARG A 1 99 ? -0.469 -5.967 1.266 1.00 90.94 99 ARG A O 1
ATOM 780 N N . ARG A 1 100 ? -2.002 -7.147 2.403 1.00 92.19 100 ARG A N 1
ATOM 781 C CA . ARG A 1 100 ? -1.063 -8.152 2.925 1.00 92.19 100 ARG A CA 1
ATOM 782 C C . ARG A 1 100 ? -0.238 -8.814 1.817 1.00 92.19 100 ARG A C 1
ATOM 784 O O . ARG A 1 100 ? 0.966 -8.966 1.986 1.00 92.19 100 ARG A O 1
ATOM 791 N N . TRP A 1 101 ? -0.843 -9.125 0.669 1.00 91.94 101 TRP A N 1
ATOM 792 C CA . TRP A 1 101 ? -0.149 -9.726 -0.476 1.00 91.94 101 TRP A CA 1
ATOM 793 C C . TRP A 1 101 ? 0.923 -8.812 -1.089 1.00 91.94 101 TRP A C 1
ATOM 795 O O . TRP A 1 101 ? 1.849 -9.309 -1.728 1.00 91.94 101 TRP A O 1
ATOM 805 N N . MET A 1 102 ? 0.830 -7.491 -0.893 1.00 92.75 102 MET A N 1
ATOM 806 C CA . MET A 1 102 ? 1.783 -6.517 -1.436 1.00 92.75 102 MET A CA 1
ATOM 807 C C . MET A 1 102 ? 3.070 -6.427 -0.616 1.00 92.75 102 MET A C 1
ATOM 809 O O . MET A 1 102 ? 4.061 -5.873 -1.093 1.00 92.75 102 MET A O 1
ATOM 813 N N . VAL A 1 103 ? 3.061 -6.946 0.615 1.00 92.69 103 VAL A N 1
ATOM 814 C CA . VAL A 1 103 ? 4.158 -6.804 1.572 1.00 92.69 103 VAL A CA 1
ATOM 815 C C . VAL A 1 103 ? 4.825 -8.154 1.810 1.00 92.69 103 VAL A C 1
ATOM 817 O O . VAL A 1 103 ? 4.175 -9.187 1.950 1.00 92.69 103 VAL A O 1
ATOM 820 N N . LEU A 1 104 ? 6.151 -8.153 1.845 1.00 93.75 104 LEU A N 1
ATOM 821 C CA . LEU A 1 104 ? 6.966 -9.339 2.042 1.00 93.75 104 LEU A CA 1
ATOM 822 C C . LEU A 1 104 ? 6.892 -9.772 3.516 1.00 93.75 104 LEU A C 1
ATOM 824 O O . LEU A 1 104 ? 7.239 -9.016 4.425 1.00 93.75 104 LEU A O 1
ATOM 828 N N . THR A 1 105 ? 6.437 -10.998 3.772 1.00 92.00 105 THR A N 1
ATOM 829 C CA . THR A 1 105 ? 6.213 -11.511 5.137 1.00 92.00 105 THR A CA 1
ATOM 830 C C . THR A 1 105 ? 7.500 -11.567 5.957 1.00 92.00 105 THR A C 1
ATOM 832 O O . THR A 1 105 ? 7.496 -11.192 7.126 1.00 92.00 105 THR A O 1
ATOM 835 N N . ALA A 1 106 ? 8.619 -11.945 5.333 1.00 92.25 106 ALA A N 1
ATOM 836 C CA . ALA A 1 106 ? 9.933 -11.936 5.973 1.00 92.25 106 ALA A CA 1
ATOM 837 C C . ALA A 1 106 ? 10.369 -10.522 6.392 1.00 92.25 106 ALA A C 1
ATOM 839 O O . ALA A 1 106 ? 10.971 -10.357 7.448 1.00 92.25 106 ALA A O 1
ATOM 840 N N . TRP A 1 107 ? 10.015 -9.495 5.611 1.00 92.75 107 TRP A N 1
ATOM 841 C CA . TRP A 1 107 ? 10.299 -8.105 5.972 1.00 92.75 107 TRP A CA 1
ATOM 842 C C . TRP A 1 107 ? 9.467 -7.655 7.180 1.00 92.75 107 TRP A C 1
ATOM 844 O O . TRP A 1 107 ? 10.001 -6.981 8.058 1.00 92.75 107 TRP A O 1
ATOM 854 N N . LEU A 1 108 ? 8.194 -8.066 7.264 1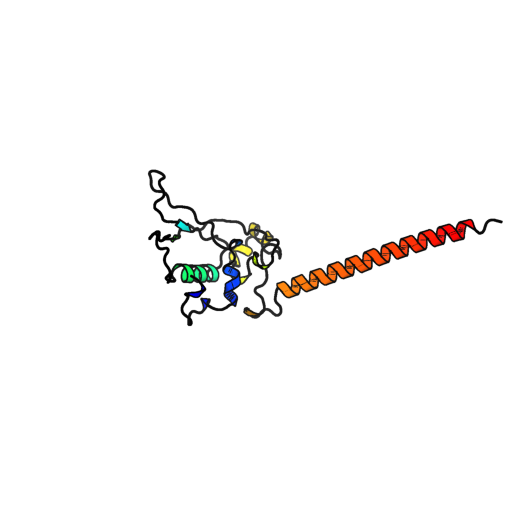.00 92.19 108 LEU A N 1
ATOM 855 C CA . LEU A 1 108 ? 7.319 -7.781 8.414 1.00 92.19 108 LEU A CA 1
ATOM 856 C C . LEU A 1 108 ? 7.705 -8.541 9.685 1.00 92.19 108 LEU A C 1
ATOM 858 O O . LEU A 1 108 ? 7.446 -8.054 10.784 1.00 92.19 108 LEU A O 1
ATOM 862 N N . ALA A 1 109 ? 8.317 -9.717 9.546 1.00 91.69 109 ALA A N 1
ATOM 863 C CA . ALA A 1 109 ? 8.783 -10.518 10.673 1.00 91.69 109 ALA A CA 1
ATOM 864 C C . ALA A 1 109 ? 9.973 -9.876 11.413 1.00 91.69 109 ALA A C 1
ATOM 866 O O . ALA A 1 109 ? 10.250 -10.245 12.556 1.00 91.69 109 ALA A O 1
ATOM 867 N N . LEU A 1 110 ? 10.663 -8.910 10.793 1.00 92.75 110 LEU A N 1
ATOM 868 C CA . LEU A 1 110 ? 11.754 -8.179 11.430 1.00 92.75 110 LEU A CA 1
ATOM 869 C C . LEU A 1 110 ? 11.226 -7.327 12.605 1.00 92.75 110 LEU A C 1
ATOM 871 O O . LEU A 1 110 ? 10.229 -6.616 12.435 1.00 92.75 110 LEU A O 1
ATOM 875 N N . PRO A 1 111 ? 11.896 -7.329 13.776 1.00 91.75 111 PRO A N 1
ATOM 876 C CA . PRO A 1 111 ? 11.434 -6.606 14.967 1.00 91.75 111 PRO A CA 1
ATOM 877 C C . PRO A 1 111 ? 11.131 -5.123 14.718 1.00 91.75 111 PRO A C 1
ATOM 879 O O . PRO A 1 111 ? 10.092 -4.622 15.151 1.00 91.75 111 PRO A O 1
ATOM 882 N N . ASP A 1 112 ? 11.980 -4.446 13.945 1.00 91.19 112 ASP A N 1
ATOM 883 C CA . ASP A 1 112 ? 11.850 -3.014 13.642 1.00 91.19 112 ASP A CA 1
ATOM 884 C C . ASP A 1 112 ? 10.650 -2.686 12.741 1.00 91.19 112 ASP A C 1
ATOM 886 O O . ASP A 1 112 ? 10.136 -1.559 12.753 1.00 91.19 112 ASP A O 1
ATOM 890 N N . ASN A 1 113 ? 10.183 -3.675 11.975 1.00 91.94 113 ASN A N 1
ATOM 891 C CA . ASN A 1 113 ? 9.122 -3.527 10.984 1.00 91.94 113 ASN A CA 1
ATOM 892 C C . ASN A 1 113 ?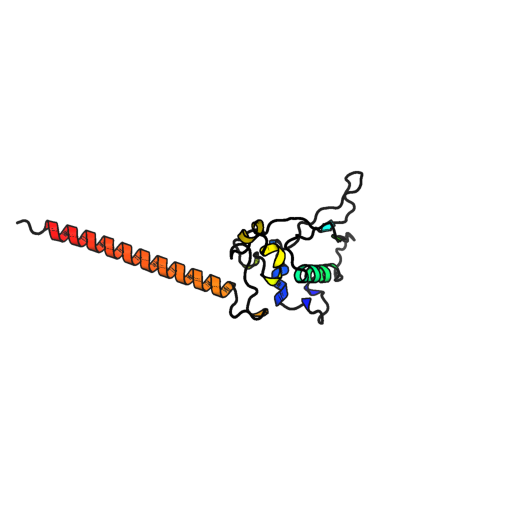 7.762 -4.011 11.483 1.00 91.94 113 ASN A C 1
ATOM 894 O O . ASN A 1 113 ? 6.738 -3.670 10.891 1.00 91.94 113 ASN A O 1
ATOM 898 N N . LYS A 1 114 ? 7.717 -4.725 12.612 1.00 90.56 114 LYS A N 1
ATOM 899 C CA . LYS A 1 114 ? 6.471 -5.219 13.211 1.00 90.56 114 LYS A CA 1
ATOM 900 C C . LYS A 1 114 ? 5.461 -4.101 13.499 1.00 90.56 114 LYS A C 1
ATOM 902 O O . LYS A 1 114 ? 4.258 -4.321 13.434 1.00 90.56 114 LYS A O 1
ATOM 907 N N . LYS A 1 115 ? 5.933 -2.872 13.741 1.00 91.06 115 LYS A N 1
ATOM 908 C CA . LYS A 1 115 ? 5.089 -1.669 13.895 1.00 91.06 115 LYS A CA 1
ATOM 909 C C . LYS A 1 115 ? 4.214 -1.352 12.672 1.00 91.06 115 LYS A C 1
ATOM 911 O O . LYS A 1 115 ? 3.211 -0.658 12.814 1.00 91.06 115 LYS A O 1
ATOM 916 N N . PHE A 1 116 ? 4.603 -1.826 11.487 1.00 90.62 116 PHE A N 1
ATOM 917 C CA . PHE A 1 116 ? 3.846 -1.654 10.249 1.00 90.62 116 PHE A CA 1
ATOM 918 C C . PHE A 1 116 ? 2.780 -2.736 10.056 1.00 90.62 116 PHE A C 1
ATOM 920 O O . PHE A 1 116 ? 1.900 -2.564 9.217 1.00 90.62 116 PHE A O 1
ATOM 927 N N . ASP A 1 117 ? 2.798 -3.809 10.854 1.00 91.69 117 ASP A N 1
ATOM 928 C CA . ASP A 1 117 ? 1.720 -4.799 10.904 1.00 91.69 117 ASP A CA 1
ATOM 929 C C . ASP A 1 117 ? 0.540 -4.278 11.739 1.00 91.69 117 ASP A C 1
ATOM 931 O O . ASP A 1 117 ? 0.171 -4.815 12.783 1.00 91.69 117 ASP A O 1
ATOM 935 N N . ALA A 1 118 ? -0.010 -3.145 11.310 1.00 89.06 118 ALA A N 1
ATOM 936 C CA . ALA A 1 118 ? -1.160 -2.519 11.932 1.00 89.06 118 ALA A CA 1
ATOM 937 C C . ALA A 1 118 ? -2.164 -2.074 10.860 1.00 89.06 118 ALA A C 1
ATOM 939 O O . ALA A 1 118 ? -1.744 -1.622 9.788 1.00 89.06 118 ALA A O 1
ATOM 940 N N . PRO A 1 119 ? -3.480 -2.073 11.167 1.00 86.75 119 PRO A N 1
ATOM 941 C CA . PRO A 1 119 ? -4.529 -1.717 10.209 1.00 86.75 119 PRO A CA 1
ATOM 942 C C . PRO A 1 119 ? -4.394 -0.329 9.576 1.00 86.75 119 PRO A C 1
ATOM 944 O O . PRO A 1 119 ? -5.053 -0.046 8.579 1.00 86.75 119 PRO A O 1
ATOM 947 N N . SER A 1 120 ? -3.599 0.573 10.163 1.00 86.56 120 SER A N 1
ATOM 948 C CA . SER A 1 120 ? -3.303 1.907 9.622 1.00 86.56 120 SER A CA 1
ATOM 949 C C . SER A 1 120 ? -2.326 1.903 8.441 1.00 86.56 120 SER A C 1
ATOM 951 O O . SER A 1 120 ? -2.302 2.876 7.688 1.00 86.56 120 SER A O 1
ATOM 953 N N . TYR A 1 121 ? -1.534 0.840 8.292 1.00 89.81 121 TYR A N 1
ATOM 954 C CA . TYR A 1 121 ? -0.531 0.670 7.237 1.00 89.81 121 TYR A CA 1
ATOM 955 C C . TYR A 1 121 ? -0.928 -0.443 6.269 1.00 89.81 121 TYR A C 1
ATOM 957 O O . TYR A 1 121 ? -0.916 -0.233 5.057 1.00 89.81 121 TYR A O 1
ATOM 965 N N . ILE A 1 122 ? -1.297 -1.604 6.817 1.00 90.94 122 ILE A N 1
ATOM 966 C CA . ILE A 1 122 ? -1.577 -2.821 6.060 1.00 90.94 122 ILE A CA 1
ATOM 967 C C . ILE A 1 122 ? -2.991 -3.289 6.375 1.00 90.94 122 ILE A C 1
ATOM 969 O O . ILE A 1 122 ? -3.406 -3.327 7.531 1.00 90.94 122 ILE A O 1
ATOM 973 N N . LEU A 1 123 ? -3.727 -3.641 5.331 1.00 90.19 123 LEU A N 1
ATOM 974 C CA . LEU A 1 123 ? -5.023 -4.290 5.413 1.00 90.19 123 LEU A CA 1
ATOM 975 C C . LEU A 1 123 ? -4.930 -5.724 4.904 1.00 90.19 123 LEU A C 1
ATOM 977 O O . LEU A 1 123 ? -4.066 -6.059 4.090 1.00 90.19 123 LEU A O 1
ATOM 981 N N . ASP A 1 124 ? -5.886 -6.537 5.330 1.00 88.50 124 ASP A N 1
ATOM 982 C CA . ASP A 1 124 ? -6.128 -7.841 4.724 1.00 88.50 124 ASP A CA 1
ATOM 983 C C . ASP A 1 124 ? -6.540 -7.682 3.249 1.00 88.50 124 ASP A C 1
ATOM 985 O O . ASP A 1 124 ? -6.831 -6.573 2.771 1.00 88.50 124 ASP A O 1
ATOM 989 N N . ASN A 1 125 ? -6.477 -8.777 2.496 1.00 85.38 125 ASN A N 1
ATOM 990 C CA . ASN A 1 125 ? -6.549 -8.749 1.041 1.00 85.38 125 ASN A CA 1
ATOM 991 C C . ASN A 1 125 ? -7.987 -8.581 0.527 1.00 85.38 125 ASN A C 1
ATOM 993 O O . ASN A 1 125 ? -8.179 -7.938 -0.505 1.00 85.38 125 ASN A O 1
ATOM 997 N N . GLY A 1 126 ? -8.970 -9.087 1.273 1.00 83.62 126 GLY A N 1
ATOM 998 C CA . GLY A 1 126 ? -10.394 -9.032 0.941 1.00 83.62 126 GLY A CA 1
ATOM 999 C C . GLY A 1 126 ? -10.909 -10.286 0.228 1.00 83.62 126 GLY A C 1
ATOM 1000 O O . GLY 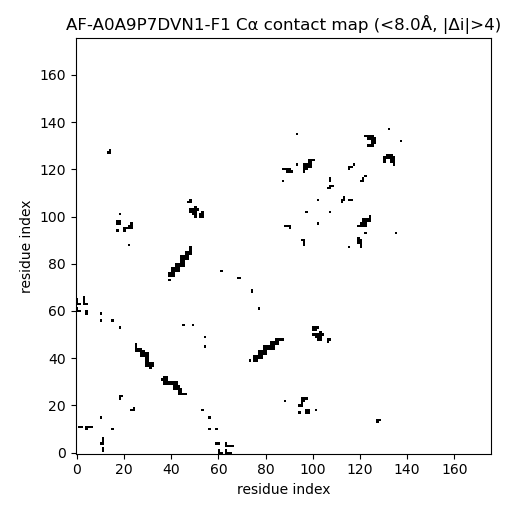A 1 126 ? -10.165 -11.235 -0.031 1.00 83.62 126 GLY A O 1
ATOM 1001 N N . GLN A 1 127 ? -12.203 -10.300 -0.085 1.00 83.25 127 GLN A N 1
ATOM 1002 C CA . GLN A 1 127 ? -12.923 -11.471 -0.602 1.00 83.25 127 GLN A CA 1
ATOM 1003 C C . GLN A 1 127 ? -12.396 -11.958 -1.947 1.00 83.25 127 GLN A C 1
ATOM 1005 O O . GLN A 1 127 ? -12.304 -13.161 -2.179 1.00 83.25 127 GLN A O 1
ATOM 1010 N N . VAL A 1 128 ? -11.958 -11.035 -2.803 1.00 79.81 128 VAL A N 1
ATOM 1011 C CA . VAL A 1 128 ? -11.326 -11.342 -4.098 1.00 79.81 128 VAL A CA 1
ATOM 1012 C C . VAL A 1 128 ? -10.019 -12.143 -3.970 1.00 79.81 128 VAL A C 1
ATOM 1014 O O . VAL A 1 128 ? -9.555 -12.732 -4.942 1.00 79.81 128 VAL A O 1
ATOM 1017 N N . TRP A 1 129 ? -9.435 -12.203 -2.770 1.00 80.31 129 TRP A N 1
ATOM 1018 C CA . TRP A 1 129 ? -8.269 -13.026 -2.433 1.00 80.31 129 TRP A CA 1
ATOM 1019 C C . TRP A 1 129 ? -8.616 -14.257 -1.577 1.00 80.31 129 TRP A C 1
ATOM 1021 O O . TRP A 1 129 ? -7.712 -14.966 -1.141 1.00 80.31 129 TRP A O 1
ATOM 1031 N N . GLY A 1 130 ? -9.906 -14.526 -1.354 1.00 79.56 130 GLY A N 1
ATOM 1032 C CA . GLY A 1 130 ? -10.396 -15.640 -0.540 1.00 79.56 130 GLY A CA 1
ATOM 1033 C C . GLY A 1 130 ? -10.588 -15.317 0.945 1.00 79.56 130 GLY A C 1
ATOM 1034 O O . GLY A 1 130 ? -10.899 -16.227 1.714 1.00 79.56 130 GLY A O 1
ATOM 1035 N N . ASP A 1 131 ? -10.430 -14.055 1.369 1.00 81.81 131 ASP A N 1
ATOM 1036 C CA . ASP A 1 131 ? -10.727 -13.662 2.751 1.00 81.81 131 ASP A CA 1
ATOM 1037 C C . ASP A 1 131 ? -12.249 -13.649 3.001 1.00 81.81 131 ASP A C 1
ATOM 1039 O O . ASP A 1 131 ? -13.037 -13.401 2.091 1.00 81.81 131 ASP A O 1
ATOM 1043 N N . PRO A 1 132 ? -12.721 -13.875 4.240 1.00 73.94 132 PRO A N 1
ATOM 1044 C CA . PRO A 1 132 ? -14.156 -13.978 4.517 1.00 73.94 132 PRO A CA 1
ATOM 1045 C C . PRO A 1 132 ? -14.932 -12.669 4.303 1.00 73.94 132 PRO A C 1
ATOM 1047 O O . PRO A 1 132 ? -16.132 -12.698 4.022 1.00 73.94 132 PRO A O 1
ATOM 1050 N N . LYS A 1 133 ? -14.283 -11.512 4.469 1.00 75.94 133 LYS A N 1
ATOM 1051 C CA . LYS A 1 133 ? -14.899 -10.187 4.321 1.00 75.94 133 LYS A CA 1
ATOM 1052 C C . LYS A 1 133 ? -13.911 -9.185 3.780 1.00 75.94 133 LYS A C 1
ATOM 1054 O O . LYS A 1 133 ? -12.720 -9.252 4.086 1.00 75.94 133 LYS A O 1
ATOM 1059 N N . ASP A 1 134 ? -14.438 -8.197 3.072 1.00 79.88 134 ASP A N 1
ATOM 1060 C CA . ASP A 1 134 ? -13.620 -7.077 2.665 1.00 79.88 134 ASP A CA 1
ATOM 1061 C C . ASP A 1 134 ? -13.274 -6.192 3.868 1.00 79.88 134 ASP A C 1
ATOM 1063 O O . ASP A 1 134 ? -14.115 -5.899 4.727 1.00 79.88 134 ASP A O 1
ATOM 1067 N N . PRO A 1 135 ? -12.033 -5.700 3.946 1.00 77.31 135 PRO A N 1
ATOM 1068 C CA . PRO A 1 135 ? -11.603 -4.808 5.021 1.00 77.31 135 PRO A CA 1
ATOM 1069 C C . PRO A 1 135 ? -12.387 -3.488 5.047 1.00 77.31 135 PRO A C 1
ATOM 1071 O O . PRO A 1 135 ? -12.456 -2.832 6.088 1.00 77.31 135 PRO A O 1
ATOM 1074 N N . GLU A 1 136 ? -13.016 -3.107 3.934 1.00 79.38 136 GLU A N 1
ATOM 1075 C CA . GLU A 1 136 ? -13.958 -1.988 3.874 1.00 79.38 136 GLU A CA 1
ATOM 1076 C C . GLU A 1 136 ? -15.224 -2.260 4.691 1.00 79.38 136 GLU A C 1
ATOM 1078 O O . GLU A 1 136 ? -15.623 -1.415 5.499 1.00 79.38 136 GLU A O 1
ATOM 1083 N N . GLU A 1 137 ? -15.794 -3.461 4.580 1.00 72.88 137 GLU A N 1
ATOM 1084 C CA . GLU A 1 137 ? -16.960 -3.877 5.361 1.00 72.88 137 GLU A CA 1
ATOM 1085 C C . GLU A 1 137 ? -16.635 -3.985 6.853 1.00 72.88 137 GLU A C 1
ATOM 1087 O O . GLU A 1 137 ? -17.410 -3.532 7.703 1.00 72.88 137 GLU A O 1
ATOM 1092 N N . ILE A 1 138 ? -15.462 -4.533 7.187 1.00 71.50 138 ILE A N 1
ATOM 1093 C CA . ILE A 1 138 ? -14.999 -4.655 8.576 1.00 71.50 138 ILE A CA 1
ATOM 1094 C C . ILE A 1 138 ? -14.880 -3.264 9.213 1.00 71.50 138 ILE A C 1
ATOM 1096 O O . ILE A 1 138 ? -15.382 -3.032 10.319 1.00 71.50 138 ILE A O 1
ATOM 1100 N N . LEU A 1 139 ? -14.262 -2.310 8.512 1.00 72.88 139 LEU A N 1
ATOM 1101 C CA . LEU A 1 139 ? -14.085 -0.948 9.018 1.00 72.88 139 LEU A CA 1
ATOM 1102 C C . LEU A 1 139 ? -15.401 -0.165 9.075 1.00 72.88 139 LEU A C 1
ATOM 1104 O O . LEU A 1 139 ? -15.611 0.599 10.023 1.00 72.88 139 LEU A O 1
ATOM 1108 N N . ALA A 1 140 ? -16.306 -0.360 8.114 1.00 73.81 140 ALA A N 1
ATOM 1109 C CA . ALA A 1 140 ? -17.643 0.225 8.154 1.00 73.81 140 ALA A CA 1
ATOM 1110 C C . ALA A 1 140 ? -18.444 -0.288 9.363 1.00 73.81 140 ALA A C 1
ATOM 1112 O O . ALA A 1 140 ? -19.024 0.510 10.105 1.00 73.81 140 ALA A O 1
ATOM 1113 N N . GLY A 1 141 ? -18.399 -1.596 9.633 1.00 69.69 141 GLY A N 1
ATOM 1114 C CA . GLY A 1 141 ? -19.006 -2.195 10.822 1.00 69.69 141 GLY A CA 1
ATOM 1115 C C . GLY A 1 141 ? -18.441 -1.619 12.123 1.00 69.69 141 GLY A C 1
ATOM 1116 O O . GLY A 1 141 ? -19.197 -1.206 13.004 1.00 69.69 141 GLY A O 1
ATOM 1117 N N . GLN A 1 142 ? -17.114 -1.492 12.231 1.00 74.31 142 GLN A N 1
ATOM 1118 C CA . GLN A 1 142 ? -16.467 -0.896 13.406 1.00 74.31 142 GLN A CA 1
ATOM 1119 C C . GLN A 1 142 ? -16.869 0.569 13.632 1.00 74.31 142 GLN A C 1
ATOM 1121 O O . GLN A 1 142 ? -17.072 0.979 14.779 1.00 74.31 142 GLN A O 1
ATOM 1126 N N . LYS A 1 143 ? -17.008 1.365 12.561 1.00 75.94 143 LYS A N 1
ATOM 1127 C CA . LYS A 1 143 ? -17.489 2.753 12.660 1.00 75.94 143 LYS A CA 1
ATOM 1128 C C . LYS A 1 143 ? -18.912 2.815 13.211 1.00 75.94 143 LYS A C 1
ATOM 1130 O O . LYS A 1 143 ? -19.135 3.553 14.168 1.00 75.94 143 LYS A O 1
ATOM 1135 N N . ARG A 1 144 ? -19.827 1.991 12.689 1.00 75.50 144 ARG A N 1
ATOM 1136 C CA . ARG A 1 144 ? -21.219 1.920 13.168 1.00 75.50 144 ARG A CA 1
ATOM 1137 C C . ARG A 1 144 ? -21.290 1.557 14.649 1.00 75.50 144 ARG A C 1
ATOM 1139 O O . ARG A 1 144 ? -21.905 2.275 15.429 1.00 75.50 144 ARG A O 1
ATOM 1146 N N . VAL A 1 145 ? -20.558 0.524 15.070 1.00 80.00 145 VAL A N 1
ATOM 1147 C CA . VAL A 1 145 ? -20.494 0.116 16.485 1.00 80.00 145 VAL A CA 1
ATOM 1148 C C . VAL A 1 145 ? -19.926 1.232 17.370 1.00 80.00 145 VAL A C 1
ATOM 1150 O O . VAL A 1 145 ? -20.384 1.440 18.496 1.00 80.00 145 VAL A O 1
ATOM 1153 N N . LYS A 1 146 ? -18.923 1.978 16.891 1.00 83.56 146 LYS A N 1
ATOM 1154 C CA . LYS A 1 146 ? -18.343 3.106 17.634 1.00 83.56 146 LYS A CA 1
ATOM 1155 C C . LYS A 1 146 ? -19.337 4.258 17.792 1.00 83.56 146 LYS A C 1
ATOM 1157 O O . LYS A 1 146 ? -19.389 4.863 18.865 1.00 83.56 146 LYS A O 1
ATOM 1162 N N . GLU A 1 147 ? -20.110 4.561 16.756 1.00 83.69 147 GLU A N 1
ATOM 1163 C CA . GLU A 1 147 ? -21.167 5.575 16.801 1.00 83.69 147 GLU A CA 1
ATOM 1164 C C . GLU A 1 147 ? -22.309 5.159 17.725 1.00 83.69 147 GLU A C 1
ATOM 1166 O O . GLU A 1 147 ? -22.698 5.940 18.592 1.00 83.69 147 GLU A O 1
ATOM 1171 N N . GLU A 1 148 ? -22.762 3.907 17.652 1.00 81.94 148 GLU A N 1
ATOM 1172 C CA . GLU A 1 148 ? -23.761 3.360 18.574 1.00 81.94 148 GLU A CA 1
ATOM 1173 C C . GLU A 1 148 ? -23.285 3.433 20.029 1.00 81.94 148 GLU A C 1
ATOM 1175 O O . GLU A 1 148 ? -24.005 3.930 20.898 1.00 81.94 148 GLU A O 1
ATOM 1180 N N . LYS A 1 149 ? -22.034 3.038 20.311 1.00 85.12 149 LYS A N 1
ATOM 1181 C CA . LYS A 1 149 ? -21.442 3.170 21.654 1.00 85.12 149 LYS A CA 1
ATOM 1182 C C . LYS A 1 149 ? -21.385 4.625 22.120 1.00 85.12 149 LYS A C 1
ATOM 1184 O O . LYS A 1 149 ? -21.651 4.892 23.293 1.00 85.12 149 LYS A O 1
ATOM 1189 N N . ARG A 1 150 ? -21.063 5.571 21.228 1.00 85.69 150 ARG A N 1
ATOM 1190 C CA . ARG A 1 150 ? -21.083 7.009 21.542 1.00 85.69 150 ARG A CA 1
ATOM 1191 C C . ARG A 1 150 ? -22.493 7.493 21.866 1.00 85.69 150 ARG A C 1
ATOM 1193 O O . ARG A 1 150 ? -22.665 8.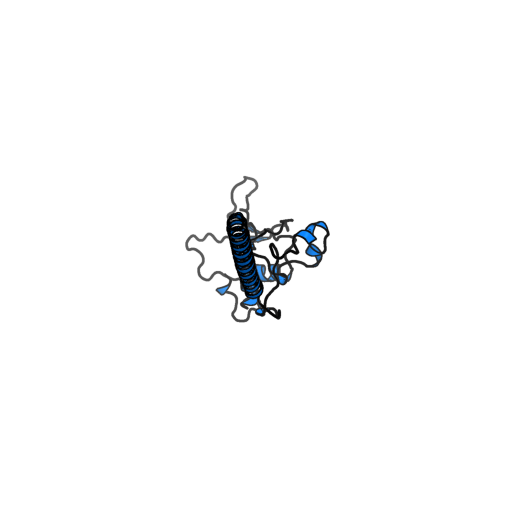144 22.890 1.00 85.69 150 ARG A O 1
ATOM 1200 N N . LEU A 1 151 ? -23.493 7.122 21.070 1.00 87.69 151 LEU A N 1
ATOM 1201 C CA . LEU A 1 151 ? -24.892 7.482 21.311 1.00 87.69 151 LEU A CA 1
ATOM 1202 C C . LEU A 1 151 ? -25.408 6.907 22.634 1.00 87.69 151 LEU A C 1
ATOM 1204 O O . LEU A 1 151 ? -26.039 7.622 23.409 1.00 87.69 151 LEU A O 1
ATOM 1208 N N . ILE A 1 152 ? -25.099 5.642 22.931 1.00 87.06 152 ILE A N 1
ATOM 1209 C CA . ILE A 1 152 ? -25.461 5.004 24.204 1.00 87.06 152 ILE A CA 1
ATOM 1210 C C . ILE A 1 152 ? -24.787 5.723 25.377 1.00 87.06 152 ILE A C 1
ATOM 1212 O O . ILE A 1 152 ? -25.442 5.993 26.382 1.00 87.06 152 ILE A O 1
ATOM 1216 N N . SER A 1 153 ? -23.499 6.059 25.258 1.00 86.94 153 SER A N 1
ATOM 1217 C CA . SER A 1 153 ? -22.762 6.787 26.298 1.00 86.94 153 SER A CA 1
ATOM 1218 C C . SER A 1 153 ? -23.348 8.180 26.547 1.00 86.94 153 SER A C 1
ATOM 1220 O O . SER A 1 153 ? -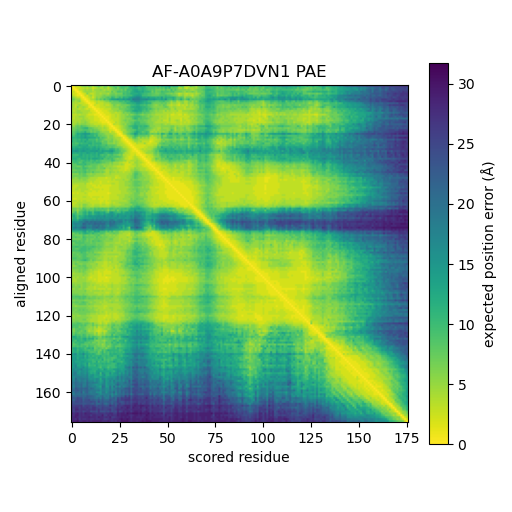23.623 8.533 27.694 1.00 86.94 153 SER A O 1
ATOM 1222 N N . SER A 1 154 ? -23.641 8.940 25.486 1.00 86.00 154 SER A N 1
ATOM 1223 C CA . SER A 1 154 ? -24.282 10.254 25.598 1.00 86.00 154 SER A CA 1
ATOM 1224 C C . SER A 1 154 ? -25.676 10.160 26.222 1.00 86.00 154 SER A C 1
ATOM 1226 O O . SER A 1 154 ? -25.981 10.911 27.144 1.00 86.00 154 SER A O 1
ATOM 1228 N N . ARG A 1 155 ? -26.502 9.187 25.808 1.00 88.44 155 ARG A N 1
ATOM 1229 C CA . ARG A 1 155 ? -27.823 8.944 26.417 1.00 88.44 155 ARG A CA 1
ATOM 1230 C C . ARG A 1 155 ? -27.720 8.595 27.903 1.00 88.44 155 ARG A C 1
ATOM 1232 O O . ARG A 1 155 ? -28.526 9.074 28.696 1.00 88.44 155 ARG A O 1
ATOM 1239 N N . LYS A 1 156 ? -26.733 7.779 28.291 1.00 86.50 156 LYS A N 1
ATOM 1240 C CA . LYS A 1 156 ? -26.484 7.443 29.701 1.00 86.50 156 LYS A CA 1
ATOM 1241 C C . LYS A 1 156 ? -26.093 8.677 30.513 1.00 86.50 156 LYS A C 1
ATOM 1243 O O . LYS A 1 156 ? -26.632 8.845 31.600 1.00 86.50 156 LYS A O 1
ATOM 1248 N N . ARG A 1 157 ? -25.224 9.549 29.986 1.00 87.19 157 ARG A N 1
ATOM 1249 C CA . ARG A 1 157 ? -24.835 10.802 30.661 1.00 87.19 157 ARG A CA 1
ATOM 1250 C C . ARG A 1 157 ? -26.028 11.724 30.897 1.00 87.19 157 ARG A C 1
ATOM 1252 O O . ARG A 1 157 ? -26.257 12.097 32.038 1.00 87.19 157 ARG A O 1
ATOM 1259 N N . ILE A 1 158 ? -26.837 11.974 29.864 1.00 87.56 158 ILE A N 1
ATOM 1260 C CA . ILE A 1 158 ? -28.042 12.816 29.977 1.00 87.56 158 ILE A CA 1
ATOM 1261 C C . ILE A 1 158 ? -29.002 12.259 31.040 1.00 87.56 158 ILE A C 1
ATOM 1263 O O . ILE A 1 158 ? -29.572 13.005 31.831 1.00 87.56 158 ILE A O 1
ATOM 1267 N N . LYS A 1 159 ? -29.175 10.931 31.094 1.00 86.12 159 LYS A N 1
ATOM 1268 C CA . LYS A 1 159 ? -30.046 10.293 32.089 1.00 86.12 159 LYS A CA 1
ATOM 1269 C C . LYS A 1 159 ? -29.516 10.440 33.522 1.00 86.12 159 LYS A C 1
ATOM 1271 O O . LYS A 1 159 ? -30.324 10.596 34.433 1.00 86.12 159 LYS A O 1
ATOM 1276 N N . ILE A 1 160 ? -28.197 10.378 33.714 1.00 83.19 160 ILE A N 1
ATOM 1277 C CA . ILE A 1 160 ? -27.556 10.582 35.022 1.00 83.19 160 ILE A CA 1
ATOM 1278 C C . ILE A 1 160 ? -27.734 12.035 35.472 1.00 83.19 160 ILE A C 1
ATOM 1280 O O . ILE A 1 160 ? -28.233 12.258 36.570 1.00 83.19 160 ILE A O 1
ATOM 1284 N N . GLU A 1 161 ? -27.439 13.005 34.604 1.00 83.38 161 GLU A N 1
ATOM 1285 C CA . GLU A 1 161 ? -27.633 14.438 34.885 1.00 83.38 161 GLU A CA 1
ATOM 1286 C C . GLU A 1 161 ? -29.088 14.752 35.265 1.00 83.38 161 GLU A C 1
ATOM 1288 O O . GLU A 1 161 ? -29.352 15.365 36.298 1.00 83.38 161 GLU A O 1
ATOM 1293 N N . ALA A 1 162 ? -30.057 14.229 34.506 1.00 79.94 162 ALA A N 1
ATOM 1294 C CA . ALA A 1 162 ? -31.477 14.425 34.799 1.00 79.94 162 ALA A CA 1
ATOM 1295 C C . ALA A 1 162 ? -31.923 13.775 36.128 1.00 79.94 162 ALA A C 1
ATOM 1297 O O . ALA A 1 162 ? -32.851 14.259 36.781 1.00 79.94 162 ALA A O 1
ATOM 1298 N N . MET A 1 163 ? -31.299 12.664 36.540 1.00 76.69 163 MET A N 1
ATOM 1299 C CA . MET A 1 163 ? -31.553 12.037 37.845 1.00 76.69 163 MET A CA 1
ATOM 1300 C C . MET A 1 163 ? -30.945 12.848 38.995 1.00 76.69 163 MET A C 1
ATOM 1302 O O . MET A 1 163 ? -31.601 13.004 40.026 1.00 76.69 163 MET A O 1
ATOM 1306 N N . GLU A 1 164 ? -29.748 13.408 38.818 1.00 75.88 164 GLU A N 1
ATOM 1307 C CA . GLU A 1 164 ? -29.119 14.289 39.808 1.00 75.88 164 GLU A CA 1
ATOM 1308 C C . GLU A 1 164 ? -29.907 15.590 40.010 1.00 75.88 164 GLU A C 1
ATOM 1310 O O . GLU A 1 164 ? -30.108 16.021 41.149 1.00 75.88 164 GLU A O 1
ATOM 1315 N N . GLU A 1 165 ? -30.420 16.193 38.935 1.00 70.69 165 GLU A N 1
ATOM 1316 C CA . GLU A 1 165 ? -31.283 17.375 39.027 1.00 70.69 165 GLU A CA 1
ATOM 1317 C C . GLU A 1 165 ? -32.597 17.071 39.759 1.00 70.69 165 GLU A C 1
ATOM 1319 O O . GLU A 1 165 ? -32.978 17.799 40.679 1.00 70.69 165 GLU A O 1
ATOM 1324 N N . ARG A 1 166 ? -33.265 15.954 39.436 1.00 71.94 166 ARG A N 1
ATOM 1325 C CA . ARG A 1 166 ? -34.492 15.533 40.139 1.00 71.94 166 ARG A CA 1
ATOM 1326 C C . ARG A 1 166 ? -34.247 15.229 41.620 1.00 71.94 166 ARG A C 1
ATOM 1328 O O . ARG A 1 166 ? -35.083 15.573 42.457 1.00 71.94 166 ARG A O 1
ATOM 1335 N N . GLY A 1 167 ? -33.100 14.636 41.958 1.00 65.94 167 GLY A N 1
ATOM 1336 C CA . GLY A 1 167 ? -32.693 14.388 43.344 1.00 65.94 167 GLY A CA 1
ATOM 1337 C C . GLY A 1 167 ? -32.560 15.682 44.154 1.00 65.94 167 GLY A C 1
ATOM 1338 O O . GLY A 1 167 ? -33.112 15.779 45.253 1.00 65.94 167 GLY A O 1
ATOM 1339 N N . LYS A 1 168 ? -31.920 16.708 43.575 1.00 61.41 168 LYS A N 1
ATOM 1340 C CA . LYS A 1 168 ? -31.745 18.034 44.197 1.00 61.41 168 LYS A CA 1
ATOM 1341 C C . LYS A 1 168 ? -33.067 18.780 44.401 1.00 61.41 168 LYS A C 1
ATOM 1343 O O . LYS A 1 168 ? -33.241 19.429 45.431 1.00 61.41 168 LYS A O 1
ATOM 1348 N N . VAL A 1 169 ? -34.014 18.665 43.467 1.00 60.28 169 VAL A N 1
ATOM 1349 C CA . VAL A 1 169 ? -35.343 19.292 43.597 1.00 60.28 169 VAL A CA 1
ATOM 1350 C C . VAL A 1 169 ? -36.168 18.628 44.707 1.00 60.28 169 VAL A C 1
ATOM 1352 O O . VAL A 1 169 ? -36.800 19.330 45.493 1.00 60.28 169 VAL A O 1
ATOM 1355 N N . SER A 1 170 ? -36.113 17.296 44.848 1.00 58.03 170 SER A N 1
ATOM 1356 C CA . SER A 1 170 ? -36.867 16.594 45.904 1.00 58.03 170 SER A CA 1
ATOM 1357 C C . SER A 1 170 ? -36.332 16.857 47.321 1.00 58.03 170 SER A C 1
ATOM 1359 O O . SER A 1 170 ? -37.112 16.920 48.272 1.00 58.03 170 SER A O 1
ATOM 1361 N N . ALA A 1 171 ? -35.020 17.082 47.471 1.00 58.59 171 ALA A N 1
ATOM 1362 C CA . ALA A 1 171 ? -34.395 17.384 48.760 1.00 58.59 171 ALA A CA 1
ATOM 1363 C C . ALA A 1 171 ? -34.773 18.778 49.297 1.00 58.59 171 ALA A C 1
ATOM 1365 O O . ALA A 1 171 ? -34.804 18.988 50.506 1.00 58.59 171 ALA A O 1
ATOM 1366 N N . LYS A 1 172 ? -35.111 19.725 48.411 1.00 57.22 172 LYS A N 1
ATOM 1367 C CA . LYS A 1 172 ? -35.442 21.112 48.776 1.00 57.22 172 LYS A CA 1
ATOM 1368 C C . LYS A 1 172 ? -36.895 21.302 49.243 1.00 57.22 172 LYS A C 1
ATOM 1370 O O . LYS A 1 172 ? -37.208 22.337 49.817 1.00 57.22 172 LYS A O 1
ATOM 1375 N N . GLY A 1 173 ? -37.772 20.318 49.014 1.00 54.47 173 GLY A N 1
ATOM 1376 C CA . GLY A 1 173 ? -39.206 20.390 49.338 1.00 54.47 173 GLY A CA 1
ATOM 1377 C C . GLY A 1 173 ? -39.633 19.759 50.670 1.00 54.47 173 GLY A C 1
ATOM 1378 O O . GLY A 1 173 ? -40.793 19.889 51.041 1.00 54.47 173 GLY A O 1
ATOM 1379 N N . LYS A 1 174 ? -38.737 19.073 51.396 1.00 54.03 174 LYS A N 1
ATOM 1380 C CA . LYS A 1 174 ? -39.071 18.333 52.635 1.00 54.03 174 LYS A CA 1
ATOM 1381 C C . LYS A 1 174 ? -38.814 19.090 53.946 1.00 54.03 174 LYS A C 1
ATOM 1383 O O . LYS A 1 174 ? -38.942 18.502 55.012 1.00 54.03 174 LYS A O 1
ATOM 1388 N N . GLY A 1 175 ? -38.459 20.371 53.878 1.00 52.69 175 GLY A N 1
ATOM 1389 C CA . GLY A 1 175 ? -38.306 21.230 55.052 1.00 52.69 175 GLY A CA 1
ATOM 1390 C C . GLY A 1 175 ? -39.453 22.226 55.156 1.00 52.69 175 GLY A C 1
ATOM 1391 O O . GLY A 1 175 ? -39.315 23.353 54.684 1.00 52.69 175 GLY A O 1
ATOM 1392 N N . LYS A 1 176 ? -40.580 21.816 55.737 1.00 41.12 176 LYS A N 1
ATOM 1393 C CA . LYS A 1 176 ? -41.560 22.738 56.311 1.00 41.12 176 LYS A CA 1
ATOM 1394 C C . LYS A 1 176 ? -42.335 22.058 57.424 1.00 41.12 176 LYS A C 1
ATOM 1396 O O . LYS A 1 176 ? -42.722 20.890 57.210 1.00 41.12 176 LYS A O 1
#

Organism: NCBI:txid48587

Nearest PDB structures (foldseek):
  1ml8-assembly1_A-2  TM=4.452E-01  e=8.221E+00  Escherichia coli
  8to0-assembly1_DY  TM=2.947E-01  e=4.863E+00  Mus musculus
  1zbr-assembly1_B  TM=3.185E-01  e=3.741E+00  Porphyromonas gingivalis W83
  1xkn-assembly1_A  TM=2.413E-01  e=4.554E+00  Chlorobaculum tepidum TLS

Sequence (176 aa):
KFNNLPAMSEYKDEKYRAALTESLMSPDKDEVDDANKKTGRFISHTATYRSTLMSKFLDAIDDAEDPSPPATGKYTVRVKGEARNLPLVAAKKIENRARRWMVLTAWLALPDNKKFDAPSYILDNGQVWGDPKDPEEILAGQKRVKEEKRLISSRKRIKIEAMEERGKVSAKGKGK

Mean predicted aligned error: 10.8 Å

Radius of gyration: 26.45 Å; Cα contacts (8 Å, |Δi|>4): 199; chains: 1; bounding box: 69×38×86 Å

Secondary structure (DSSP, 8-state):
-GGGS-TT-GGGSGGGGGGG-GGGS---EEEE-TTS-EEEEEEEEEETTB-HHHHHHHHHHHHSPPSS--TT----PEEEEEEE--PPPP-SSGGGSEEGGGB-HHHHTSTTTGGG-STTTEE---GGGT-SS-HHHHHHHHHHHHHHHHHHHHHHHHHHHHHHHHHHHHHTTS--

Solvent-accessible surface area (backbone atoms only — not comparable to full-atom values): 10342 Å² total; per-residue (Å²): 75,70,89,57,45,57,93,85,39,79,74,65,42,71,74,52,54,64,65,73,29,73,81,69,49,62,76,65,38,80,33,59,47,99,84,71,43,74,72,62,33,28,35,36,34,47,48,65,44,50,11,72,64,42,51,53,49,52,48,56,34,69,72,31,67,63,95,74,67,62,92,80,73,74,67,72,48,72,43,84,45,70,70,36,92,56,82,86,63,74,32,93,52,73,72,49,27,45,37,50,71,42,42,29,66,73,53,45,69,36,79,89,36,40,78,51,77,34,80,52,28,32,36,68,71,14,47,83,72,73,38,97,55,39,56,66,58,54,51,52,51,52,50,52,55,51,50,50,52,48,52,52,51,53,53,51,49,54,52,50,53,55,49,54,53,52,52,56,58,59,66,71,69,74,79,126